Protein AF-A0A8T6QJ57-F1 (afdb_monomer_lite)

Organism: Escherichia coli (NCBI:txid562)

InterPro domains:
  IPR011010 DNA breaking-rejoining enzyme, catalytic core [SSF56349] (2-45)
  IPR050808 Phage Integrase [PTHR30629] (1-56)

Secondary structure (DSSP, 8-state):
-HHHHHHTT--HHHHHHHH-S--S-GGGTTTTHHHHHHHHHHHHHHHHHHHHHHHTT-

Structure (mmCIF, N/CA/C/O backbone):
data_AF-A0A8T6QJ57-F1
#
_entry.id   AF-A0A8T6QJ57-F1
#
loop_
_atom_site.group_PDB
_atom_site.id
_atom_site.type_symbol
_atom_site.label_atom_id
_atom_site.label_alt_id
_atom_site.label_comp_id
_atom_site.label_asym_id
_atom_site.label_entity_id
_atom_site.label_seq_id
_atom_site.pdbx_PDB_ins_code
_atom_site.Cartn_x
_atom_site.Cartn_y
_atom_site.Cartn_z
_atom_site.occupancy
_atom_site.B_iso_or_equiv
_atom_site.auth_seq_id
_atom_site.auth_comp_id
_atom_site.auth_asym_id
_atom_site.auth_atom_id
_atom_site.pdbx_PDB_model_num
ATOM 1 N N . MET A 1 1 ? 0.276 3.030 7.074 1.00 80.25 1 MET A N 1
ATOM 2 C CA . MET A 1 1 ? 0.490 2.698 5.651 1.00 80.25 1 MET A CA 1
ATOM 3 C C . MET A 1 1 ? 1.608 1.677 5.439 1.00 80.25 1 MET A C 1
ATOM 5 O O . MET A 1 1 ? 1.274 0.576 5.051 1.00 80.25 1 MET A O 1
ATOM 9 N N . SER A 1 2 ? 2.889 1.961 5.725 1.00 86.56 2 SER A N 1
ATOM 10 C CA . SER A 1 2 ? 3.995 0.999 5.478 1.00 86.56 2 SER A CA 1
ATOM 11 C C . SER A 1 2 ? 3.774 -0.386 6.114 1.00 86.56 2 SER A C 1
ATOM 13 O O . SER A 1 2 ? 3.697 -1.375 5.395 1.00 86.56 2 SER A O 1
ATOM 15 N N . THR A 1 3 ? 3.589 -0.452 7.439 1.00 92.50 3 THR A N 1
ATOM 16 C CA . THR A 1 3 ? 3.438 -1.716 8.186 1.00 92.50 3 THR A CA 1
ATOM 17 C C . THR A 1 3 ? 2.336 -2.608 7.623 1.00 92.50 3 THR A C 1
ATOM 19 O O . THR A 1 3 ? 2.605 -3.743 7.254 1.00 92.50 3 THR A O 1
ATOM 22 N N . ILE A 1 4 ? 1.125 -2.069 7.464 1.00 94.56 4 ILE A N 1
ATOM 23 C CA . ILE A 1 4 ? -0.016 -2.845 6.970 1.00 94.56 4 ILE A CA 1
ATOM 24 C C . ILE A 1 4 ? 0.170 -3.322 5.525 1.00 94.56 4 ILE A C 1
ATOM 26 O O . ILE A 1 4 ? -0.242 -4.422 5.184 1.00 94.56 4 ILE A O 1
ATOM 30 N N . LEU A 1 5 ? 0.833 -2.535 4.672 1.00 94.31 5 LEU A N 1
ATOM 31 C CA . LEU A 1 5 ? 1.106 -2.952 3.297 1.00 94.31 5 LEU A CA 1
ATOM 32 C C . LEU A 1 5 ? 2.145 -4.080 3.240 1.00 94.31 5 LEU A C 1
ATOM 34 O O . LEU A 1 5 ? 2.020 -4.978 2.409 1.00 94.31 5 LEU A O 1
ATOM 38 N N . HIS A 1 6 ? 3.134 -4.071 4.137 1.00 93.38 6 HIS A N 1
ATOM 39 C CA . HIS A 1 6 ? 4.068 -5.188 4.279 1.00 93.38 6 HIS A CA 1
ATOM 40 C C . HIS A 1 6 ? 3.390 -6.440 4.840 1.00 93.38 6 HIS A C 1
ATOM 42 O O . HIS A 1 6 ? 3.636 -7.533 4.338 1.00 93.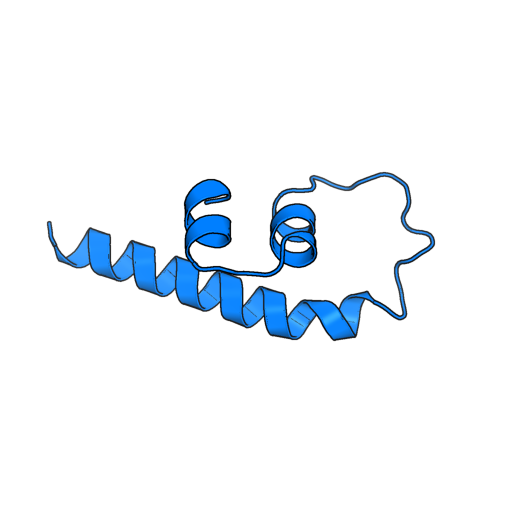38 6 HIS A O 1
ATOM 48 N N . GLU A 1 7 ? 2.519 -6.294 5.838 1.00 95.38 7 GLU A N 1
ATOM 49 C CA . GLU A 1 7 ? 1.743 -7.405 6.409 1.00 95.38 7 GLU A CA 1
ATOM 50 C C . GLU A 1 7 ? 0.778 -8.016 5.387 1.00 95.38 7 GLU A C 1
ATOM 52 O O . GLU A 1 7 ? 0.619 -9.234 5.343 1.00 95.38 7 GLU A O 1
ATOM 57 N N . GLN A 1 8 ? 0.211 -7.188 4.506 1.00 94.25 8 GLN A N 1
ATOM 58 C CA . GLN A 1 8 ? -0.615 -7.623 3.380 1.00 94.25 8 GLN A CA 1
ATOM 59 C C . GLN A 1 8 ? 0.204 -8.281 2.248 1.00 94.25 8 GLN A C 1
ATOM 61 O O . GLN A 1 8 ? -0.364 -8.831 1.306 1.00 94.25 8 GLN A O 1
ATOM 66 N N . GLY A 1 9 ? 1.539 -8.258 2.329 1.00 93.38 9 GLY A N 1
ATOM 67 C CA . GLY A 1 9 ? 2.430 -8.937 1.387 1.00 93.38 9 GLY A CA 1
ATOM 68 C C . GLY A 1 9 ? 2.734 -8.157 0.107 1.00 93.38 9 GLY A C 1
ATOM 69 O O . GLY A 1 9 ? 3.236 -8.742 -0.855 1.00 93.38 9 GLY A O 1
ATOM 70 N N . PHE A 1 10 ? 2.464 -6.848 0.066 1.00 92.75 10 PHE A N 1
ATOM 71 C CA . PHE A 1 10 ? 2.834 -6.032 -1.088 1.00 92.75 10 PHE A CA 1
ATOM 72 C C . PHE A 1 10 ? 4.354 -5.915 -1.235 1.00 92.75 10 PHE A C 1
ATOM 74 O O . PHE A 1 10 ? 5.122 -5.972 -0.272 1.00 92.75 10 PHE A O 1
ATOM 81 N N . ASN A 1 11 ? 4.800 -5.734 -2.478 1.00 89.62 11 ASN A N 1
ATOM 82 C CA . ASN A 1 11 ? 6.217 -5.658 -2.796 1.00 89.62 11 ASN A CA 1
ATOM 83 C C . ASN A 1 11 ? 6.870 -4.453 -2.102 1.00 89.62 11 ASN A C 1
ATOM 85 O O . ASN A 1 11 ? 6.468 -3.308 -2.321 1.00 89.62 11 ASN A O 1
ATOM 89 N N . SER A 1 12 ? 7.935 -4.698 -1.338 1.00 87.31 12 SER A N 1
ATOM 90 C CA . SER A 1 12 ? 8.672 -3.644 -0.639 1.00 87.31 12 SER A CA 1
ATOM 91 C C . SER A 1 12 ? 9.142 -2.531 -1.573 1.00 87.31 12 SER A C 1
ATOM 93 O O . SER A 1 12 ? 9.075 -1.370 -1.203 1.00 87.31 12 SER A O 1
ATOM 95 N N . ALA A 1 13 ? 9.535 -2.831 -2.815 1.00 83.88 13 ALA A N 1
ATOM 96 C CA . 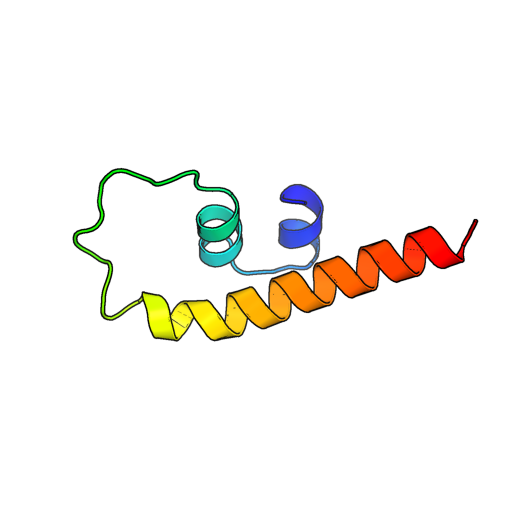ALA A 1 13 ? 9.929 -1.798 -3.772 1.00 83.88 13 ALA A CA 1
ATOM 97 C C . ALA A 1 13 ? 8.774 -0.845 -4.128 1.00 83.88 13 ALA A C 1
ATOM 99 O O . ALA A 1 13 ? 9.012 0.331 -4.393 1.00 83.88 13 ALA A O 1
ATOM 100 N N . TRP A 1 14 ? 7.527 -1.323 -4.130 1.00 88.44 14 TRP A N 1
ATOM 101 C CA . TRP A 1 14 ? 6.345 -0.490 -4.376 1.00 88.44 14 TRP A CA 1
ATOM 102 C C . TRP A 1 14 ? 6.033 0.393 -3.174 1.00 88.44 14 TRP A C 1
ATOM 104 O O . TRP A 1 14 ? 5.747 1.578 -3.351 1.00 88.44 14 TRP A O 1
ATOM 114 N N . ILE A 1 15 ? 6.139 -0.180 -1.973 1.00 88.62 15 ILE A N 1
ATOM 115 C CA . ILE A 1 15 ? 5.941 0.514 -0.699 1.00 88.62 15 ILE A CA 1
ATOM 116 C C . ILE A 1 15 ? 6.997 1.610 -0.543 1.00 88.62 15 ILE A C 1
ATOM 118 O O . ILE A 1 15 ? 6.645 2.775 -0.386 1.00 88.62 15 ILE A O 1
ATOM 122 N N . GLU A 1 16 ? 8.276 1.276 -0.703 1.00 85.00 16 GLU A N 1
ATOM 123 C CA . GLU A 1 16 ? 9.371 2.242 -0.631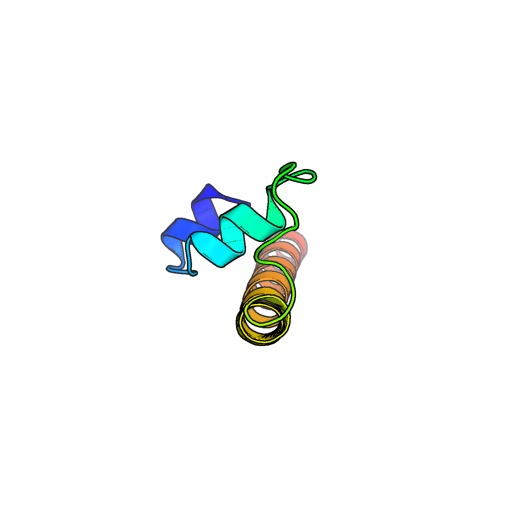 1.00 85.00 16 GLU A CA 1
ATOM 124 C C . GLU A 1 16 ? 9.251 3.318 -1.711 1.00 85.00 16 GLU A C 1
ATOM 126 O O . GLU A 1 16 ? 9.439 4.486 -1.416 1.00 85.00 16 GLU A O 1
ATOM 131 N N . MET A 1 17 ? 8.848 2.989 -2.943 1.00 81.38 17 MET A N 1
ATOM 132 C CA . MET A 1 17 ? 8.628 4.003 -3.987 1.00 81.38 17 MET A CA 1
ATOM 133 C C . MET A 1 17 ? 7.457 4.948 -3.672 1.00 81.38 17 MET A C 1
ATOM 135 O O . MET A 1 17 ? 7.447 6.095 -4.114 1.00 81.38 17 MET A O 1
ATOM 139 N N . GLN A 1 18 ? 6.447 4.473 -2.940 1.00 85.19 18 GLN A N 1
ATOM 140 C CA . GLN A 1 18 ? 5.318 5.290 -2.496 1.00 85.19 18 GLN A CA 1
ATOM 141 C C . GLN A 1 18 ? 5.675 6.162 -1.282 1.00 85.19 18 GLN A C 1
ATOM 143 O O . GLN A 1 18 ? 5.122 7.250 -1.134 1.00 85.19 18 GLN A O 1
ATOM 148 N N . LEU A 1 19 ? 6.588 5.692 -0.426 1.00 82.81 19 LEU A N 1
ATOM 149 C CA . LEU A 1 19 ? 7.067 6.397 0.767 1.00 82.81 19 LEU A CA 1
ATOM 150 C C . LEU A 1 19 ? 8.262 7.319 0.482 1.00 82.81 19 LEU A C 1
ATOM 152 O O . LEU A 1 19 ? 8.467 8.296 1.202 1.00 82.81 19 LEU A O 1
ATOM 156 N N . ALA A 1 20 ? 9.043 7.030 -0.560 1.00 73.75 20 ALA A N 1
ATOM 157 C CA . ALA A 1 20 ? 10.228 7.781 -0.934 1.00 73.75 20 ALA A CA 1
ATOM 158 C C . ALA A 1 20 ? 9.833 9.171 -1.437 1.00 73.75 20 ALA A C 1
ATOM 160 O O . ALA A 1 20 ? 9.410 9.373 -2.577 1.00 73.75 20 ALA A O 1
ATOM 161 N N . HIS A 1 21 ? 10.037 10.162 -0.577 1.00 61.12 21 HIS A N 1
ATOM 162 C CA . HIS A 1 21 ? 10.072 11.564 -0.962 1.00 61.12 21 HIS A CA 1
ATOM 163 C C . HIS A 1 21 ? 11.339 11.799 -1.808 1.00 61.12 21 HIS A C 1
ATOM 165 O O . HIS A 1 21 ? 12.399 12.089 -1.269 1.00 61.12 21 HIS A O 1
ATOM 171 N N . MET A 1 22 ? 11.235 11.605 -3.129 1.00 52.97 22 MET A N 1
ATOM 172 C CA . MET A 1 22 ? 12.281 11.849 -4.140 1.00 52.97 22 MET A CA 1
ATOM 173 C C . MET A 1 22 ? 13.699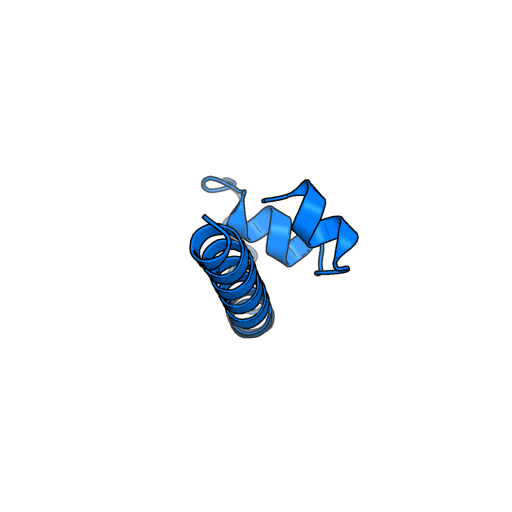 11.409 -3.731 1.00 52.97 22 MET A C 1
ATOM 175 O O . MET A 1 22 ? 14.536 12.235 -3.359 1.00 52.97 22 MET A O 1
ATOM 179 N N . ASP A 1 23 ? 14.013 10.120 -3.871 1.00 49.41 23 ASP A N 1
ATOM 180 C CA . ASP A 1 23 ? 15.412 9.699 -3.774 1.00 49.41 23 ASP A CA 1
ATOM 181 C C . ASP A 1 23 ? 16.207 10.188 -5.003 1.00 49.41 23 ASP A C 1
ATOM 183 O O . ASP A 1 23 ? 15.772 10.081 -6.153 1.00 49.41 23 ASP A O 1
ATOM 187 N N . LYS A 1 24 ? 17.387 10.762 -4.754 1.00 48.97 24 LYS A N 1
ATOM 188 C CA . LYS A 1 24 ? 18.185 11.604 -5.669 1.00 48.97 24 LYS A CA 1
ATOM 189 C C . LYS A 1 24 ? 18.849 10.851 -6.834 1.00 48.97 24 LYS A C 1
ATOM 191 O O . LYS A 1 24 ? 19.630 11.437 -7.578 1.00 48.97 24 LYS A O 1
ATOM 196 N N . ASN A 1 25 ? 18.534 9.574 -7.034 1.00 50.41 25 ASN A N 1
ATOM 197 C CA . ASN A 1 25 ? 19.172 8.700 -8.021 1.00 50.41 25 ASN A CA 1
ATOM 198 C C . ASN A 1 25 ? 18.234 8.366 -9.194 1.00 50.41 25 ASN A C 1
ATOM 200 O O . ASN A 1 25 ? 18.012 7.204 -9.537 1.00 50.41 25 ASN A O 1
ATOM 204 N N . ALA A 1 26 ? 17.708 9.405 -9.849 1.00 49.09 26 ALA A N 1
ATOM 205 C CA . ALA A 1 26 ? 16.759 9.342 -10.969 1.00 49.09 26 ALA A CA 1
ATOM 206 C C . ALA A 1 26 ? 17.282 8.662 -12.265 1.00 49.09 26 ALA A C 1
ATOM 208 O O . ALA A 1 26 ? 16.626 8.720 -13.302 1.00 49.09 26 ALA A O 1
ATOM 209 N N . ILE A 1 27 ? 18.441 7.992 -12.241 1.00 49.88 27 ILE A N 1
ATOM 210 C CA . ILE A 1 27 ? 19.099 7.423 -13.435 1.00 49.88 27 ILE A CA 1
ATOM 211 C C . ILE A 1 27 ? 18.650 5.974 -13.734 1.00 49.88 27 ILE A C 1
ATOM 213 O O . ILE A 1 27 ? 18.935 5.437 -14.799 1.00 49.88 27 ILE A O 1
ATOM 217 N N . ARG A 1 28 ? 17.846 5.341 -12.866 1.00 52.81 28 ARG A N 1
ATOM 218 C CA . ARG A 1 28 ? 17.227 4.018 -13.137 1.00 52.81 28 ARG A CA 1
ATOM 219 C C . ARG A 1 28 ? 15.781 4.096 -13.667 1.00 52.81 28 ARG A C 1
ATOM 221 O O . ARG A 1 28 ? 15.089 3.082 -13.728 1.00 52.81 28 ARG A O 1
ATOM 228 N N . GLY A 1 29 ? 15.321 5.303 -14.008 1.00 54.78 29 GLY A N 1
ATOM 229 C CA . GLY A 1 29 ? 13.910 5.702 -13.979 1.00 54.78 29 GLY A CA 1
ATOM 230 C C . GLY A 1 29 ? 13.004 5.312 -15.150 1.00 54.78 29 GLY A C 1
ATOM 231 O O . GLY A 1 29 ? 11.799 5.449 -15.001 1.00 54.78 29 GLY A O 1
ATOM 232 N N . THR A 1 30 ? 13.494 4.826 -16.293 1.00 51.12 30 THR A N 1
ATOM 233 C CA . THR A 1 30 ? 12.611 4.708 -17.479 1.00 51.12 30 THR A CA 1
ATOM 234 C C . THR A 1 30 ? 12.043 3.306 -17.704 1.00 51.12 30 THR A C 1
ATOM 236 O O . THR A 1 30 ? 10.873 3.178 -18.047 1.00 51.12 30 THR A O 1
ATOM 239 N N . TYR A 1 31 ? 12.816 2.244 -17.451 1.00 48.16 31 TYR A N 1
ATOM 240 C CA . TYR A 1 31 ? 12.366 0.865 -17.717 1.00 48.16 31 TYR A CA 1
ATOM 241 C C . TYR A 1 31 ? 11.646 0.198 -16.530 1.00 48.16 31 TYR A C 1
ATOM 243 O O . TYR A 1 31 ? 10.844 -0.703 -16.741 1.00 48.16 31 TYR A O 1
ATOM 251 N N . ASN A 1 32 ? 11.852 0.681 -15.298 1.00 55.31 32 ASN A N 1
ATOM 252 C CA . ASN A 1 32 ? 11.195 0.148 -14.092 1.00 55.31 32 ASN A CA 1
ATOM 253 C C . ASN A 1 32 ? 9.894 0.876 -13.715 1.00 55.31 32 ASN A C 1
ATOM 255 O O . ASN A 1 32 ? 9.079 0.344 -12.966 1.00 55.31 32 ASN A O 1
ATOM 259 N N . HIS A 1 33 ? 9.681 2.099 -14.208 1.00 57.44 33 HIS A N 1
ATOM 260 C CA . HIS A 1 33 ? 8.553 2.919 -13.762 1.00 57.44 33 HIS A CA 1
ATOM 261 C C . HIS A 1 33 ? 7.212 2.388 -14.276 1.00 57.44 33 HIS A C 1
ATOM 263 O O . HIS A 1 33 ? 6.253 2.352 -13.515 1.00 57.44 33 HIS A O 1
ATOM 269 N N . ALA A 1 34 ? 7.149 1.920 -15.529 1.00 60.88 34 ALA A N 1
ATOM 270 C CA . ALA A 1 34 ? 5.948 1.277 -16.065 1.00 60.88 34 ALA A CA 1
ATOM 271 C C . ALA A 1 34 ? 5.650 -0.046 -15.341 1.00 60.88 34 ALA A C 1
ATOM 273 O O . ALA A 1 34 ? 4.513 -0.300 -14.962 1.00 60.88 34 ALA A O 1
ATOM 274 N N . GLN A 1 35 ? 6.687 -0.844 -15.069 1.00 66.25 35 GLN A N 1
ATOM 275 C CA . GLN A 1 35 ? 6.542 -2.168 -14.464 1.00 66.25 35 GLN A CA 1
ATOM 276 C C . GLN A 1 35 ? 6.073 -2.118 -13.000 1.00 66.25 35 GLN A C 1
ATOM 278 O O . GLN A 1 35 ? 5.426 -3.048 -12.527 1.00 66.25 35 GLN A O 1
ATOM 283 N N . TYR A 1 36 ? 6.371 -1.034 -12.276 1.00 75.31 36 TYR A N 1
ATOM 284 C CA . TYR A 1 36 ? 5.928 -0.848 -10.890 1.00 75.31 36 TYR A CA 1
ATOM 285 C C . TYR A 1 36 ? 4.667 0.005 -10.753 1.00 75.31 36 TYR A C 1
ATOM 287 O O . TYR A 1 36 ? 4.086 0.033 -9.671 1.00 75.31 36 TYR A O 1
ATOM 295 N N . LEU A 1 37 ? 4.232 0.703 -11.807 1.00 81.06 37 LEU A N 1
ATOM 296 C CA . LEU A 1 37 ? 3.070 1.589 -11.730 1.00 81.06 37 LEU A CA 1
ATOM 297 C C . LEU A 1 37 ? 1.773 0.810 -11.510 1.00 81.06 37 LEU A C 1
ATOM 299 O O . LEU A 1 37 ? 0.963 1.217 -10.681 1.00 81.06 37 LEU A O 1
ATOM 303 N N . ASP A 1 38 ? 1.593 -0.305 -12.217 1.00 86.56 38 ASP A N 1
ATOM 304 C CA . ASP A 1 38 ? 0.359 -1.088 -12.123 1.00 86.56 38 ASP A CA 1
ATOM 305 C C . ASP A 1 38 ? 0.230 -1.765 -10.755 1.00 86.56 38 ASP A C 1
ATOM 307 O O . ASP A 1 38 ? -0.793 -1.603 -10.093 1.00 86.56 38 ASP A O 1
ATOM 311 N N . GLY A 1 39 ? 1.306 -2.387 -10.260 1.00 88.56 39 GLY A N 1
ATOM 312 C CA . GLY A 1 39 ? 1.334 -2.960 -8.910 1.00 88.56 39 GLY A CA 1
ATOM 313 C C . GLY A 1 39 ? 1.165 -1.914 -7.804 1.00 88.56 39 GLY A C 1
ATOM 314 O O . GLY A 1 39 ? 0.458 -2.140 -6.824 1.00 88.56 39 GLY A O 1
ATOM 315 N N . ARG A 1 40 ? 1.741 -0.715 -7.973 1.00 89.81 40 ARG A N 1
ATOM 316 C CA . ARG A 1 40 ? 1.512 0.402 -7.041 1.00 89.81 40 ARG A CA 1
ATOM 317 C C . ARG A 1 40 ? 0.074 0.904 -7.076 1.00 89.81 40 ARG A C 1
ATOM 319 O O . ARG A 1 40 ? -0.443 1.276 -6.028 1.00 89.81 40 ARG A O 1
ATOM 326 N N . ARG A 1 41 ? -0.567 0.938 -8.247 1.00 91.25 41 ARG A N 1
ATOM 327 C CA . ARG A 1 41 ? -1.975 1.336 -8.365 1.00 91.25 41 ARG A CA 1
ATOM 328 C C . ARG A 1 41 ? -2.871 0.350 -7.625 1.00 91.25 41 ARG A C 1
ATOM 330 O O . ARG A 1 41 ? -3.707 0.791 -6.848 1.00 91.25 41 ARG A O 1
ATOM 337 N N . GLU A 1 42 ? -2.659 -0.948 -7.819 1.00 94.00 42 GLU A N 1
ATOM 338 C CA . GLU A 1 42 ? -3.392 -1.999 -7.105 1.00 94.00 42 GLU A CA 1
ATOM 339 C C . GLU A 1 42 ? -3.197 -1.892 -5.587 1.00 94.00 42 GLU A C 1
ATOM 341 O O . GLU A 1 42 ? -4.170 -1.839 -4.839 1.00 94.00 42 GLU A O 1
ATOM 346 N N . MET A 1 43 ? -1.948 -1.748 -5.137 1.00 95.44 43 MET A N 1
ATOM 347 C CA . MET A 1 43 ? -1.612 -1.553 -3.724 1.00 95.44 43 MET A CA 1
ATOM 348 C C . MET A 1 43 ? -2.322 -0.339 -3.114 1.00 95.44 43 MET A C 1
ATOM 350 O O . MET A 1 43 ? -2.847 -0.414 -2.004 1.00 95.44 43 MET A O 1
ATOM 354 N N . MET A 1 44 ? -2.333 0.791 -3.824 1.00 94.69 44 MET A N 1
ATOM 355 C CA . MET A 1 44 ? -2.963 2.013 -3.330 1.00 94.69 44 MET A CA 1
ATOM 356 C C . MET A 1 44 ? -4.487 1.945 -3.358 1.00 94.69 44 MET A C 1
ATOM 358 O O . MET A 1 44 ? -5.109 2.500 -2.457 1.00 94.69 44 MET A O 1
ATOM 362 N N . GLN A 1 45 ? -5.080 1.259 -4.340 1.00 95.75 45 GLN A N 1
ATOM 363 C CA . GLN A 1 45 ? -6.522 1.025 -4.366 1.00 95.75 45 GLN A CA 1
ATOM 364 C C . GLN A 1 45 ? -6.942 0.142 -3.192 1.00 95.75 45 GLN A C 1
ATOM 366 O O . GLN A 1 45 ? -7.828 0.522 -2.440 1.00 95.75 45 GLN A O 1
ATOM 371 N N . TRP A 1 46 ? -6.229 -0.964 -2.957 1.00 96.69 46 TRP A N 1
ATOM 372 C CA . TRP A 1 46 ? -6.482 -1.821 -1.799 1.00 96.69 46 TRP A CA 1
ATOM 373 C C . TRP A 1 46 ? -6.376 -1.048 -0.478 1.00 96.69 46 TRP A C 1
ATOM 375 O O . TRP A 1 46 ? -7.198 -1.219 0.418 1.00 96.69 46 TRP A O 1
ATOM 385 N N . TYR A 1 47 ? -5.375 -0.171 -0.350 1.00 95.44 47 TYR A N 1
ATOM 386 C CA . TYR A 1 47 ? -5.209 0.646 0.852 1.00 95.44 47 TYR A CA 1
ATOM 387 C C . TYR A 1 47 ? -6.356 1.643 1.054 1.00 95.44 47 TYR A C 1
ATOM 389 O O . TYR A 1 47 ? -6.757 1.874 2.194 1.00 95.44 47 TYR A O 1
ATOM 397 N N . ALA A 1 48 ? -6.869 2.232 -0.031 1.00 95.19 48 ALA A N 1
ATOM 398 C CA . ALA A 1 48 ? -8.037 3.106 0.014 1.00 95.19 48 ALA A CA 1
ATOM 399 C C . ALA A 1 48 ? -9.278 2.326 0.468 1.00 95.19 48 ALA A C 1
ATOM 401 O O . ALA A 1 48 ? -9.877 2.700 1.471 1.00 95.19 48 ALA A O 1
ATOM 402 N N . ASP A 1 49 ? -9.563 1.187 -0.168 1.00 95.50 49 ASP A N 1
ATOM 403 C CA . ASP A 1 49 ? -10.699 0.324 0.177 1.00 95.50 49 ASP A CA 1
ATOM 404 C C . ASP A 1 49 ? -10.628 -0.139 1.646 1.00 95.50 49 ASP A C 1
ATOM 406 O O . ASP A 1 49 ? -11.634 -0.179 2.354 1.00 95.50 49 ASP A O 1
ATOM 410 N N . TYR A 1 50 ? -9.422 -0.447 2.142 1.00 94.69 50 TYR A N 1
ATOM 411 C CA . TYR A 1 50 ? -9.200 -0.778 3.548 1.00 94.69 50 TYR A CA 1
ATOM 412 C C . TYR A 1 50 ? -9.581 0.382 4.479 1.00 94.69 50 TYR A C 1
ATOM 414 O O . TYR A 1 50 ? -10.299 0.168 5.455 1.00 94.69 50 TYR A O 1
ATOM 422 N N . ILE A 1 51 ? -9.135 1.610 4.192 1.00 94.31 51 ILE A N 1
ATOM 423 C CA . ILE A 1 51 ? -9.481 2.786 5.006 1.00 94.31 51 ILE A CA 1
ATOM 424 C C . ILE A 1 51 ? -10.981 3.070 4.950 1.00 94.31 51 ILE A C 1
ATOM 426 O O . ILE A 1 51 ? -11.583 3.310 5.998 1.00 94.31 51 ILE A O 1
ATOM 430 N N . ASP A 1 52 ? -11.578 3.017 3.762 1.00 95.12 52 ASP A N 1
ATOM 431 C CA . ASP A 1 52 ? -13.009 3.247 3.575 1.00 95.12 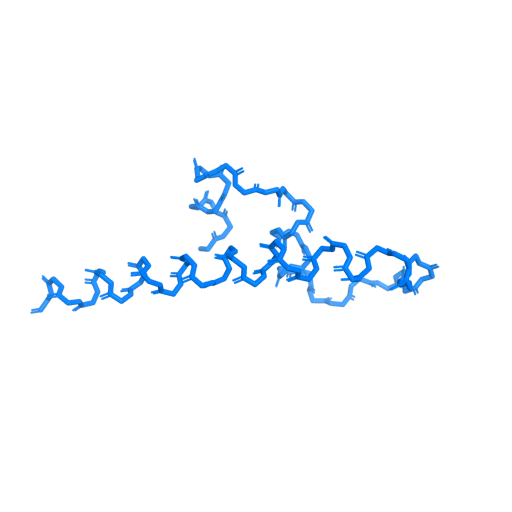52 ASP A CA 1
ATOM 432 C C . ASP A 1 52 ? -13.813 2.250 4.421 1.00 95.12 52 ASP A C 1
ATOM 434 O O . ASP A 1 52 ? -14.659 2.661 5.217 1.00 95.12 52 ASP A O 1
ATOM 438 N N . SER A 1 53 ? -13.437 0.966 4.395 1.00 93.44 53 SER A N 1
ATOM 439 C CA . SER A 1 53 ? -14.074 -0.077 5.211 1.00 93.44 53 SER A CA 1
ATOM 440 C C . SER A 1 53 ? -13.958 0.147 6.724 1.00 93.44 53 SER A C 1
ATOM 442 O O . SER A 1 53 ? -14.845 -0.257 7.474 1.00 93.44 53 SER A O 1
ATOM 444 N N . LEU A 1 54 ? -12.882 0.793 7.192 1.00 92.50 54 LEU A N 1
ATOM 445 C CA . LEU A 1 54 ? -12.731 1.173 8.599 1.00 92.50 54 LEU A CA 1
ATOM 446 C C . LEU A 1 54 ? -13.593 2.387 8.950 1.00 92.50 54 LEU A C 1
ATOM 448 O O . LEU A 1 54 ? -14.089 2.484 10.069 1.00 92.50 54 LEU A O 1
ATOM 452 N N . SER A 1 55 ? -13.750 3.321 8.011 1.00 89.38 55 SER A N 1
ATOM 453 C CA . SER A 1 55 ? -14.554 4.529 8.206 1.00 89.38 55 SER A CA 1
ATOM 454 C C . SER A 1 55 ? -16.056 4.244 8.227 1.00 89.38 55 SER A C 1
ATOM 456 O O . SER A 1 55 ? -16.778 4.891 8.975 1.00 89.38 55 SER A O 1
ATOM 458 N N . GLU A 1 56 ? -16.513 3.240 7.475 1.00 82.50 56 GLU A N 1
ATOM 459 C CA . GLU A 1 56 ? -17.915 2.801 7.437 1.00 82.50 56 GLU A CA 1
ATOM 460 C C . GLU A 1 56 ? -18.346 2.024 8.698 1.00 82.50 56 GLU A C 1
ATOM 462 O O . GLU A 1 56 ? -19.528 1.736 8.880 1.00 82.50 56 GLU A O 1
ATOM 467 N N . GLN A 1 57 ? -17.402 1.676 9.580 1.00 61.59 57 GLN A N 1
ATOM 468 C CA . GLN A 1 57 ? -17.655 0.976 10.848 1.00 61.59 57 GLN A CA 1
ATOM 469 C C . GLN A 1 57 ? -17.894 1.921 12.042 1.00 61.59 57 GLN A C 1
ATOM 471 O O . GLN A 1 57 ? -18.013 1.445 13.175 1.00 61.59 57 GLN A O 1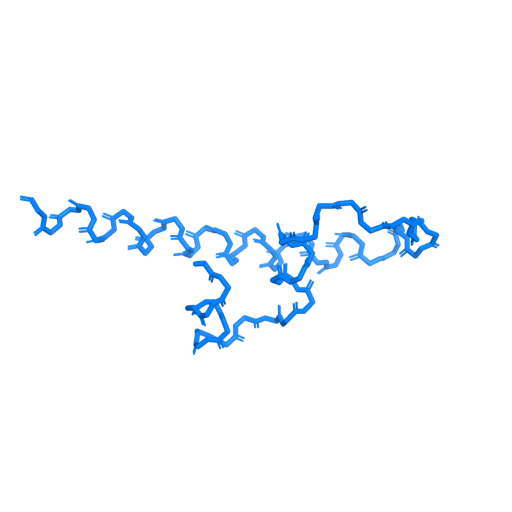
ATOM 476 N N . ILE A 1 58 ? -17.959 3.237 11.806 1.00 53.81 58 ILE A N 1
ATOM 477 C CA . ILE A 1 58 ? -18.177 4.290 12.814 1.00 53.81 58 ILE A CA 1
ATOM 478 C C . ILE A 1 58 ? -19.481 5.026 12.508 1.00 53.81 58 ILE A C 1
ATOM 480 O O . ILE A 1 58 ? -20.253 5.252 13.469 1.00 53.81 58 ILE A O 1
#

Radius of gyration: 13.3 Å; chains: 1; bounding box: 37×21×30 Å

Sequence (58 aa):
MSTILHEQGFNSAWIEMQLAHMDKNAIRGTYNHAQYLDGRREMMQWYADYIDSLSEQI

pLDDT: mean 79.39, std 17.09, range [48.16, 96.69]

Foldseek 3Di:
DLVVLVVVPQDPVLSCVVVDPDDPCCVVPDPVPVVSVVSNVVSVVVVVVVVVVVVVVD